Protein AF-A0A2X1MUH6-F1 (afdb_monomer)

Organism: Escherichia coli (NCBI:txid562)

Structure (mmCIF, N/CA/C/O backbone):
data_AF-A0A2X1MUH6-F1
#
_entry.id   AF-A0A2X1MUH6-F1
#
loop_
_atom_site.group_PDB
_atom_site.id
_atom_site.type_symbol
_atom_site.label_atom_id
_atom_site.label_alt_id
_atom_site.label_comp_id
_atom_site.label_asym_id
_atom_site.label_entity_id
_atom_site.label_seq_id
_atom_site.pdbx_PDB_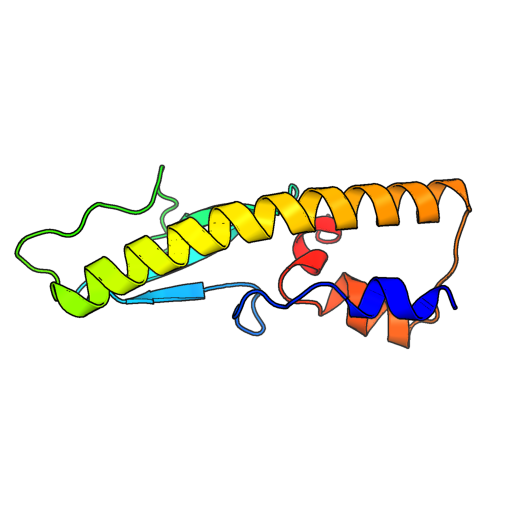ins_code
_atom_site.Cartn_x
_atom_site.Cartn_y
_atom_site.Cartn_z
_atom_site.occupancy
_atom_site.B_iso_or_equiv
_atom_site.auth_seq_id
_atom_site.auth_comp_id
_atom_site.auth_asym_id
_atom_site.auth_atom_id
_atom_site.pdbx_PDB_model_num
ATOM 1 N N . MET A 1 1 ? 24.404 -8.778 -13.607 1.00 47.47 1 MET A N 1
ATOM 2 C CA . MET A 1 1 ? 24.213 -8.003 -12.356 1.00 47.47 1 MET A CA 1
ATOM 3 C C . MET A 1 1 ? 22.968 -7.107 -12.367 1.00 47.47 1 MET A C 1
ATOM 5 O O . MET A 1 1 ? 22.488 -6.802 -11.290 1.00 47.47 1 MET A O 1
ATOM 9 N N . ALA A 1 2 ? 22.387 -6.754 -13.523 1.00 53.00 2 ALA A N 1
ATOM 10 C CA . ALA A 1 2 ? 21.232 -5.845 -13.596 1.00 53.00 2 ALA A CA 1
ATOM 11 C C . ALA A 1 2 ? 19.859 -6.472 -13.235 1.00 53.00 2 ALA A C 1
ATOM 13 O O . ALA A 1 2 ? 18.931 -5.751 -12.886 1.00 53.00 2 ALA A O 1
ATOM 14 N N . GLU A 1 3 ? 19.698 -7.799 -13.311 1.00 49.81 3 GLU A N 1
ATOM 15 C CA . GLU A 1 3 ? 18.456 -8.498 -12.906 1.00 49.81 3 GLU A CA 1
ATOM 16 C C . GLU A 1 3 ? 18.248 -8.541 -11.386 1.00 49.81 3 GLU A C 1
ATOM 18 O O . GLU A 1 3 ? 17.149 -8.817 -10.919 1.00 49.81 3 GLU A O 1
ATOM 23 N N . LEU A 1 4 ? 19.290 -8.270 -10.593 1.00 52.00 4 LEU A N 1
ATOM 24 C CA . LEU A 1 4 ? 19.183 -8.304 -9.135 1.00 52.00 4 LEU A CA 1
ATOM 25 C C . LEU A 1 4 ? 18.417 -7.092 -8.586 1.00 52.00 4 LEU A C 1
ATOM 27 O O . LEU A 1 4 ? 17.814 -7.181 -7.524 1.00 52.00 4 LEU A O 1
ATOM 31 N N . GLU A 1 5 ? 18.429 -5.968 -9.304 1.00 53.47 5 GLU A N 1
ATOM 32 C CA . GLU A 1 5 ? 17.824 -4.717 -8.842 1.00 53.47 5 GLU A CA 1
ATOM 33 C C . GLU A 1 5 ? 16.294 -4.755 -8.906 1.00 53.47 5 GLU A C 1
ATOM 35 O O . GLU A 1 5 ? 15.637 -4.276 -7.980 1.00 53.47 5 GLU A O 1
ATOM 40 N N . ASP A 1 6 ? 15.736 -5.405 -9.931 1.00 55.00 6 ASP 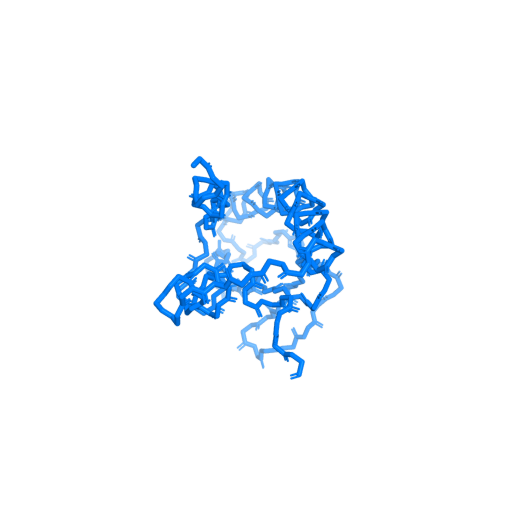A N 1
ATOM 41 C CA . ASP A 1 6 ? 14.287 -5.581 -10.107 1.00 55.00 6 ASP A CA 1
ATOM 42 C C . ASP A 1 6 ? 13.689 -6.539 -9.051 1.00 55.00 6 ASP A C 1
ATOM 44 O O . ASP A 1 6 ? 12.511 -6.447 -8.722 1.00 55.00 6 ASP A O 1
ATOM 48 N N . ARG A 1 7 ? 14.519 -7.395 -8.431 1.00 55.03 7 ARG A N 1
ATOM 49 C CA . ARG A 1 7 ? 14.129 -8.356 -7.377 1.00 55.03 7 ARG A CA 1
ATOM 50 C C . ARG A 1 7 ? 14.016 -7.750 -5.974 1.00 55.03 7 ARG A C 1
ATOM 52 O O . ARG A 1 7 ? 13.655 -8.460 -5.041 1.00 55.03 7 ARG A O 1
ATOM 59 N N . LEU A 1 8 ? 14.400 -6.485 -5.796 1.00 60.59 8 LEU A N 1
ATOM 60 C CA . LEU A 1 8 ? 14.574 -5.872 -4.471 1.00 60.59 8 LEU A CA 1
ATOM 61 C C . LEU A 1 8 ? 13.383 -5.042 -3.992 1.00 60.59 8 LEU A C 1
ATOM 63 O O . LEU A 1 8 ? 13.433 -4.541 -2.870 1.00 60.5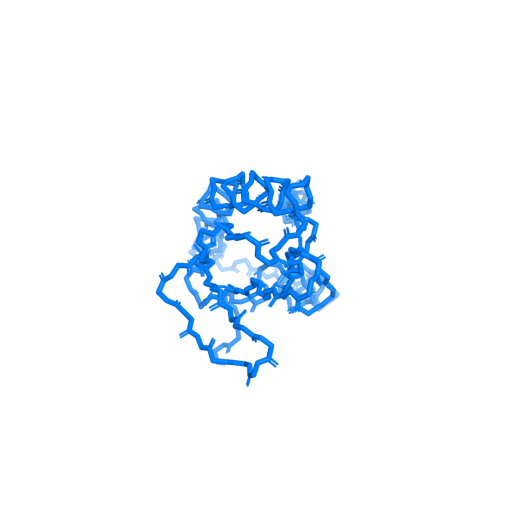9 8 LEU A O 1
ATOM 67 N N . ALA A 1 9 ? 12.345 -4.853 -4.808 1.00 64.06 9 ALA A N 1
ATOM 68 C CA . ALA A 1 9 ? 11.155 -4.158 -4.342 1.00 64.06 9 ALA A CA 1
ATOM 69 C C . ALA A 1 9 ? 10.384 -5.089 -3.387 1.00 64.06 9 ALA A C 1
ATOM 71 O O . ALA A 1 9 ? 9.936 -6.153 -3.811 1.00 64.06 9 ALA A O 1
ATOM 72 N N . PRO A 1 10 ? 10.259 -4.749 -2.092 1.00 72.94 10 PRO A N 1
ATOM 73 C CA . PRO A 1 10 ? 9.458 -5.554 -1.187 1.00 72.94 10 PRO A CA 1
ATOM 74 C C . PRO A 1 10 ? 7.978 -5.405 -1.554 1.00 72.94 10 PRO A C 1
ATOM 76 O O . PRO A 1 10 ? 7.528 -4.332 -1.966 1.00 72.94 10 PRO A O 1
ATOM 79 N N . ASP A 1 11 ? 7.210 -6.471 -1.351 1.00 76.12 11 ASP A N 1
ATOM 80 C CA . ASP A 1 11 ? 5.765 -6.505 -1.600 1.00 76.12 11 ASP A CA 1
ATOM 81 C C . ASP A 1 11 ? 4.954 -5.619 -0.638 1.00 76.12 11 ASP A C 1
ATOM 83 O O . ASP A 1 11 ? 3.770 -5.408 -0.864 1.00 76.12 11 ASP A O 1
ATOM 87 N N . LEU A 1 12 ? 5.578 -5.080 0.419 1.00 82.88 12 LEU A N 1
ATOM 88 C CA . LEU A 1 12 ? 4.951 -4.277 1.475 1.00 82.88 12 LEU A CA 1
ATOM 89 C C . LEU A 1 12 ? 3.830 -4.997 2.245 1.00 82.88 12 LEU A C 1
ATOM 91 O O . LEU A 1 12 ? 3.021 -4.355 2.925 1.00 82.88 12 LEU A O 1
ATOM 95 N N . GLY A 1 13 ? 3.805 -6.330 2.203 1.00 83.88 13 GLY A N 1
ATOM 96 C CA . GLY A 1 13 ? 2.708 -7.146 2.717 1.00 83.88 13 GLY A CA 1
ATOM 97 C C . GLY A 1 13 ? 1.388 -6.895 1.989 1.00 83.88 13 GLY A C 1
ATOM 98 O O . GLY A 1 13 ? 0.335 -7.017 2.611 1.00 83.88 13 GLY A O 1
ATOM 99 N N . LEU A 1 14 ? 1.451 -6.466 0.726 1.00 89.69 14 LEU A N 1
ATOM 100 C CA . LEU A 1 14 ? 0.294 -6.413 -0.158 1.00 89.69 14 LEU A CA 1
ATOM 101 C C . LEU A 1 14 ? -0.091 -7.828 -0.586 1.00 89.69 14 LEU A C 1
ATOM 103 O O . LEU A 1 14 ? 0.764 -8.700 -0.721 1.00 89.69 14 LEU A O 1
ATOM 107 N N . ASP A 1 15 ? -1.382 -8.036 -0.802 1.00 89.31 15 ASP A N 1
ATOM 108 C CA . ASP A 1 15 ? -1.893 -9.241 -1.440 1.00 89.31 15 ASP A CA 1
ATOM 109 C C . ASP A 1 15 ? -1.584 -9.259 -2.950 1.00 89.31 15 ASP A C 1
ATOM 111 O O . ASP A 1 15 ? -1.063 -8.294 -3.522 1.00 89.31 15 ASP A O 1
ATOM 115 N N . ASP A 1 16 ? -1.961 -10.346 -3.623 1.00 85.25 16 ASP A N 1
ATOM 116 C CA . ASP A 1 16 ? -1.773 -10.520 -5.071 1.00 85.25 16 ASP A CA 1
ATOM 117 C C . ASP A 1 16 ? -2.504 -9.449 -5.910 1.00 85.25 16 ASP A C 1
ATOM 119 O O . ASP A 1 16 ? -2.188 -9.218 -7.081 1.00 85.25 16 ASP A O 1
ATOM 123 N N . ASN A 1 17 ? -3.479 -8.745 -5.321 1.00 86.25 17 ASN A N 1
ATOM 124 C CA . ASN A 1 17 ? -4.178 -7.629 -5.954 1.00 86.25 17 ASN A CA 1
ATOM 125 C C . ASN A 1 17 ? -3.474 -6.279 -5.743 1.00 86.25 17 ASN A C 1
ATOM 127 O O . ASN A 1 17 ? -3.998 -5.253 -6.189 1.00 86.25 17 ASN A O 1
ATOM 131 N N . GLY A 1 18 ? -2.315 -6.252 -5.081 1.00 88.81 18 GLY A N 1
ATOM 132 C CA . GLY A 1 18 ? -1.610 -5.018 -4.742 1.00 88.81 18 GLY A CA 1
ATOM 133 C C . GLY A 1 18 ? -2.312 -4.215 -3.647 1.00 88.81 18 GLY A C 1
ATOM 134 O O . GLY A 1 18 ? -2.182 -2.990 -3.592 1.00 88.81 18 GLY A O 1
ATOM 135 N N . SER A 1 19 ? -3.105 -4.879 -2.803 1.00 92.69 19 SER A N 1
ATOM 136 C CA . SER A 1 19 ? -3.917 -4.237 -1.772 1.00 92.69 19 SER A CA 1
ATOM 137 C C . SER A 1 19 ? -3.562 -4.711 -0.364 1.00 92.69 19 SER A C 1
ATOM 139 O O . SER A 1 19 ? -2.988 -5.775 -0.163 1.00 92.69 19 SER A O 1
ATOM 141 N N . LEU A 1 20 ? -3.893 -3.896 0.640 1.00 95.81 20 LEU A N 1
ATOM 142 C CA . LEU A 1 20 ? -3.726 -4.239 2.054 1.00 95.81 20 LEU A CA 1
ATOM 143 C C . LEU A 1 20 ? -5.038 -4.034 2.804 1.00 95.81 20 LEU A C 1
ATOM 145 O O . LEU A 1 20 ? -5.580 -2.927 2.810 1.00 95.81 20 LEU A O 1
ATOM 149 N N . LEU A 1 21 ? -5.509 -5.074 3.491 1.00 96.62 21 LEU A N 1
ATOM 150 C CA . LEU A 1 21 ? -6.631 -4.966 4.415 1.00 96.62 21 LEU A CA 1
ATOM 151 C C . LEU A 1 21 ? -6.164 -4.406 5.765 1.00 96.62 21 LEU A C 1
ATOM 153 O O . LEU A 1 21 ? -5.233 -4.911 6.388 1.00 96.62 21 LEU A O 1
ATOM 157 N N . LEU A 1 22 ? -6.848 -3.366 6.222 1.00 97.50 22 LEU A N 1
ATOM 158 C CA . LEU A 1 22 ? -6.698 -2.756 7.533 1.00 97.50 22 LEU A CA 1
ATOM 159 C C . LEU A 1 22 ? -7.951 -3.064 8.349 1.00 97.50 22 LEU A C 1
ATOM 161 O O . LEU A 1 22 ? -9.027 -2.522 8.082 1.00 97.50 22 LEU A O 1
ATOM 165 N N . ASP A 1 23 ? -7.804 -3.946 9.331 1.00 96.75 23 ASP A N 1
ATOM 166 C CA . ASP A 1 23 ? -8.907 -4.413 10.164 1.00 96.75 23 ASP A CA 1
ATOM 167 C C . ASP A 1 23 ? -9.055 -3.539 11.416 1.00 96.75 23 ASP A C 1
ATOM 169 O O . ASP A 1 23 ? -8.117 -3.393 12.194 1.00 96.75 23 ASP A O 1
ATOM 173 N N . PHE A 1 24 ? -10.234 -2.947 11.606 1.00 97.69 24 PHE A N 1
ATOM 174 C CA . PHE A 1 24 ? -10.614 -2.220 12.822 1.00 97.69 24 PHE A CA 1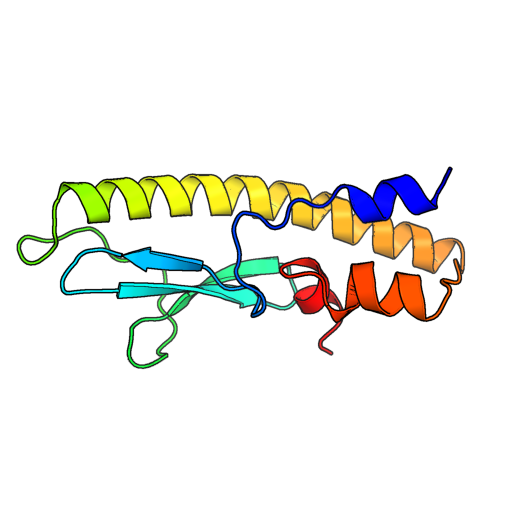
ATOM 175 C C . PHE A 1 24 ? -11.627 -3.037 13.651 1.00 97.69 24 PHE A C 1
ATOM 177 O O . PHE A 1 24 ? -12.179 -2.526 14.620 1.00 97.69 24 PHE A O 1
ATOM 184 N N . GLY A 1 25 ? -11.910 -4.291 13.281 1.00 95.31 25 GLY A N 1
ATOM 185 C CA . GLY A 1 25 ? -12.971 -5.126 13.839 1.00 95.31 25 GLY A CA 1
ATOM 186 C C . GLY A 1 25 ? -14.256 -5.007 13.008 1.00 95.31 25 GLY A C 1
ATOM 187 O O . GLY A 1 25 ? -14.333 -5.583 11.922 1.00 95.31 25 GLY A O 1
ATOM 188 N N . PRO A 1 26 ? -15.291 -4.280 13.473 1.00 94.38 26 PRO A N 1
ATOM 189 C CA . PRO A 1 26 ? -16.543 -4.134 12.724 1.00 94.38 26 PRO A CA 1
ATOM 190 C C . PRO A 1 26 ? -16.420 -3.236 11.489 1.00 94.38 26 PRO A C 1
ATOM 192 O O . PRO A 1 26 ? -17.293 -3.258 10.621 1.00 94.38 26 PRO A O 1
ATOM 195 N N . ARG A 1 27 ? -15.355 -2.435 11.401 1.00 96.00 27 ARG A N 1
ATOM 196 C CA . ARG A 1 27 ? -15.011 -1.648 10.217 1.00 96.00 27 ARG A CA 1
ATOM 197 C C . ARG A 1 27 ? -13.730 -2.198 9.615 1.00 96.00 27 ARG A C 1
ATOM 199 O O . ARG A 1 27 ? -12.821 -2.607 10.326 1.00 96.00 27 ARG A O 1
ATOM 206 N N . GLN A 1 28 ? -13.662 -2.187 8.294 1.00 96.62 28 GLN A N 1
ATOM 207 C CA . GLN A 1 28 ? -12.487 -2.614 7.551 1.00 96.62 28 GLN A CA 1
ATOM 208 C C . GLN A 1 28 ? -12.227 -1.631 6.421 1.00 96.62 28 GLN A C 1
ATOM 210 O O . GLN A 1 28 ? -13.155 -1.016 5.885 1.00 96.62 28 GLN A O 1
ATOM 215 N N . PHE A 1 29 ? -10.955 -1.474 6.078 1.00 97.75 29 PHE A N 1
ATOM 216 C CA . PHE A 1 29 ? -10.521 -0.574 5.022 1.00 97.75 29 PHE A CA 1
ATOM 217 C C . PHE A 1 29 ? -9.512 -1.265 4.129 1.00 97.75 29 PHE A C 1
ATOM 219 O O . PHE A 1 29 ? -8.652 -1.998 4.609 1.00 97.75 29 PHE A O 1
ATOM 226 N N . THR A 1 30 ? -9.574 -0.981 2.837 1.00 97.50 30 THR A N 1
ATOM 227 C CA . THR A 1 30 ? -8.612 -1.507 1.870 1.00 97.50 30 THR A CA 1
ATOM 228 C C . THR A 1 30 ? -7.718 -0.377 1.398 1.00 97.50 30 THR A C 1
ATOM 230 O O . THR A 1 30 ? -8.202 0.664 0.953 1.00 97.50 30 THR A O 1
ATOM 233 N N . VAL A 1 31 ? -6.408 -0.572 1.500 1.00 96.88 31 VAL A N 1
ATOM 234 C CA . VAL A 1 31 ? -5.414 0.306 0.883 1.00 96.88 31 VAL A CA 1
ATOM 235 C C . VAL A 1 31 ? -5.090 -0.225 -0.504 1.00 96.88 31 VAL A C 1
ATOM 237 O O . VAL A 1 31 ? -4.844 -1.418 -0.651 1.00 96.88 31 VAL A O 1
ATOM 240 N N . SER A 1 32 ? -5.039 0.661 -1.492 1.00 93.38 32 SER A N 1
ATOM 241 C CA . SER A 1 32 ? -4.541 0.377 -2.844 1.00 93.38 32 SER A CA 1
A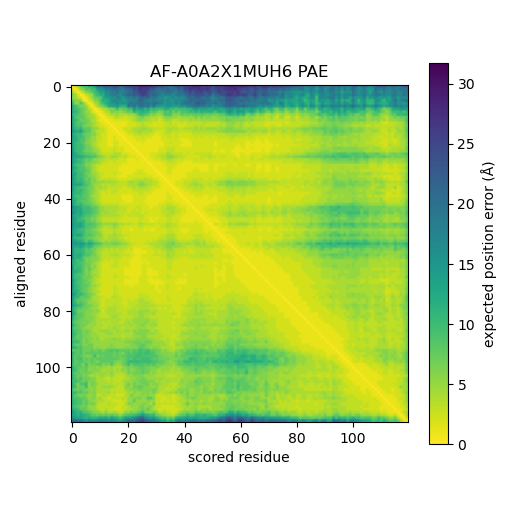TOM 242 C C . SER A 1 32 ? -3.711 1.567 -3.339 1.00 93.38 32 SER A C 1
ATOM 244 O O . SER A 1 32 ? -3.639 2.595 -2.661 1.00 93.38 32 SER A O 1
ATOM 246 N N . PHE A 1 33 ? -3.090 1.453 -4.512 1.00 92.81 33 PHE A N 1
ATOM 247 C CA . PHE A 1 33 ? -2.199 2.479 -5.061 1.00 92.81 33 PHE A CA 1
ATOM 248 C C . PHE A 1 33 ? -2.714 3.033 -6.383 1.00 92.81 33 PHE A C 1
ATOM 250 O O . PHE A 1 33 ? -3.385 2.336 -7.147 1.00 92.81 33 PHE A O 1
ATOM 257 N N . ASP A 1 34 ? -2.424 4.307 -6.629 1.00 90.31 34 ASP A N 1
ATOM 258 C CA . ASP A 1 34 ? -2.604 4.917 -7.945 1.00 90.31 34 ASP A CA 1
ATOM 259 C C . ASP A 1 34 ? -1.382 4.690 -8.848 1.00 90.31 34 ASP A C 1
ATOM 261 O O . ASP A 1 34 ? -0.379 4.102 -8.435 1.00 90.31 34 ASP A O 1
ATOM 265 N N . GLU A 1 35 ? -1.459 5.183 -10.081 1.00 85.12 35 GLU A N 1
ATOM 266 C CA . GLU A 1 35 ? -0.403 5.080 -11.090 1.00 85.12 35 GLU A CA 1
ATOM 267 C C . GLU A 1 35 ? 0.895 5.813 -10.717 1.00 85.12 35 GLU A C 1
ATOM 269 O O . GLU A 1 35 ? 1.927 5.635 -11.355 1.00 85.12 35 GLU A O 1
ATOM 274 N N . THR A 1 36 ? 0.873 6.619 -9.651 1.00 83.62 36 THR A N 1
ATOM 275 C CA . THR A 1 36 ? 2.057 7.280 -9.084 1.00 83.62 36 THR A CA 1
ATOM 276 C C . THR A 1 36 ? 2.583 6.575 -7.834 1.00 83.62 36 THR A C 1
ATOM 278 O O . THR A 1 36 ? 3.423 7.126 -7.117 1.00 83.62 36 THR A O 1
ATOM 281 N N . LEU A 1 37 ? 2.082 5.365 -7.553 1.00 87.69 37 LEU A N 1
ATOM 282 C CA . LEU A 1 37 ? 2.355 4.579 -6.349 1.00 87.69 37 LEU A CA 1
ATOM 283 C C . LEU A 1 37 ? 2.023 5.318 -5.049 1.00 87.69 37 LEU A C 1
ATOM 285 O O . LEU A 1 37 ? 2.608 5.045 -3.995 1.00 87.69 37 LEU A O 1
ATOM 289 N N . LYS A 1 38 ? 1.066 6.252 -5.086 1.00 89.44 38 LYS A N 1
ATOM 290 C CA . LYS A 1 38 ? 0.556 6.869 -3.862 1.00 89.44 38 LYS A CA 1
ATOM 291 C C . LYS A 1 38 ? -0.551 5.992 -3.283 1.00 89.44 38 LYS A C 1
ATOM 293 O O . LYS A 1 38 ? -1.530 5.707 -3.979 1.00 89.44 38 LYS A O 1
ATOM 298 N N . PRO A 1 39 ? -0.435 5.583 -2.009 1.00 93.75 39 PRO A N 1
ATOM 299 C CA . PRO A 1 39 ? -1.482 4.814 -1.361 1.00 93.75 39 PRO A CA 1
ATOM 300 C C . PRO A 1 39 ? -2.732 5.671 -1.154 1.00 93.75 39 PRO A C 1
ATOM 302 O O . PRO A 1 39 ? -2.654 6.848 -0.790 1.00 93.75 39 PRO A O 1
ATOM 305 N N . PHE A 1 40 ? -3.893 5.053 -1.321 1.00 95.00 40 PHE A N 1
ATOM 306 C CA . PHE A 1 40 ? -5.191 5.597 -0.953 1.00 95.00 40 PHE A CA 1
ATOM 307 C C . PHE A 1 40 ? -6.045 4.525 -0.282 1.00 95.00 40 PHE A C 1
ATOM 309 O O . PHE A 1 40 ? -5.805 3.331 -0.440 1.00 95.00 40 PHE A O 1
ATOM 316 N N . VAL A 1 41 ? -7.067 4.959 0.454 1.00 97.25 41 VAL A N 1
ATOM 317 C CA . VAL A 1 41 ? -7.924 4.072 1.248 1.00 97.25 41 VAL A CA 1
ATOM 318 C C . VAL A 1 41 ? -9.324 4.012 0.649 1.00 97.25 41 VAL A C 1
ATOM 320 O O . VAL A 1 41 ? -9.850 5.030 0.193 1.00 97.25 41 VAL A O 1
ATOM 323 N N . ARG A 1 42 ? -9.938 2.832 0.674 1.00 97.38 42 ARG A N 1
ATOM 324 C CA . ARG A 1 42 ? -11.357 2.606 0.403 1.00 97.38 42 ARG A CA 1
ATOM 325 C C . ARG A 1 42 ? -12.040 2.008 1.626 1.00 97.38 42 ARG A C 1
ATOM 327 O O . ARG A 1 42 ? -11.414 1.275 2.391 1.00 97.38 42 ARG A O 1
ATOM 334 N N . ASP A 1 43 ? -13.311 2.333 1.812 1.00 95.69 43 ASP A N 1
ATOM 335 C CA . ASP A 1 43 ? -14.164 1.599 2.747 1.00 95.69 43 ASP A CA 1
ATOM 336 C C . ASP A 1 43 ? -14.695 0.296 2.122 1.00 95.69 43 ASP A C 1
ATOM 338 O O . ASP A 1 43 ? -14.446 -0.004 0.952 1.00 95.69 43 ASP A O 1
ATOM 342 N N . VAL A 1 44 ? -15.464 -0.466 2.901 1.00 93.38 44 VAL A N 1
ATOM 343 C CA . VAL A 1 44 ? -16.088 -1.730 2.472 1.00 93.38 44 VAL A CA 1
ATOM 344 C C . VAL A 1 44 ? -17.062 -1.588 1.295 1.00 93.38 44 VAL A C 1
ATOM 346 O O . VAL A 1 44 ? -17.343 -2.575 0.625 1.00 93.38 44 VAL A O 1
ATOM 349 N N . SER A 1 45 ? -17.574 -0.382 1.018 1.00 92.94 45 SER A N 1
ATOM 350 C CA . SER A 1 45 ? -18.414 -0.116 -0.160 1.00 92.94 45 SER A CA 1
ATOM 351 C C . SER A 1 45 ? -17.591 0.115 -1.434 1.00 92.94 45 SER A C 1
ATOM 353 O O . SER A 1 45 ? -18.150 0.252 -2.519 1.00 92.94 45 SER A O 1
ATOM 355 N N . GLY A 1 46 ? -16.261 0.186 -1.309 1.00 92.50 46 GLY A N 1
ATOM 356 C CA . GLY A 1 46 ? -15.338 0.540 -2.385 1.00 92.50 46 GLY A CA 1
ATOM 357 C C . GLY A 1 46 ? -15.154 2.049 -2.567 1.00 92.50 46 GLY A C 1
ATOM 358 O O . GLY A 1 46 ? -14.402 2.474 -3.453 1.00 92.50 46 GLY A O 1
ATOM 359 N N . SER A 1 47 ? -15.786 2.878 -1.732 1.00 94.88 47 SER A N 1
ATOM 360 C CA . SER A 1 47 ? -15.710 4.337 -1.837 1.00 94.88 47 SER A CA 1
ATOM 361 C C . SER A 1 47 ? -14.333 4.839 -1.409 1.00 94.88 47 SER A C 1
ATOM 363 O O . SER A 1 47 ? -13.850 4.513 -0.325 1.00 94.88 47 SER A O 1
ATOM 365 N N . ARG A 1 48 ? -13.681 5.646 -2.260 1.00 95.69 48 ARG A N 1
ATOM 366 C CA . ARG A 1 48 ? -12.357 6.219 -1.964 1.00 95.69 48 ARG A CA 1
ATOM 367 C C . ARG A 1 48 ? -12.481 7.302 -0.894 1.00 95.69 48 ARG A C 1
ATOM 369 O O . ARG A 1 48 ? -13.249 8.251 -1.039 1.00 95.69 48 ARG A O 1
ATOM 376 N N . LEU A 1 49 ? -11.678 7.175 0.153 1.00 95.81 49 LEU A N 1
ATOM 377 C CA . LEU A 1 49 ? -11.614 8.101 1.276 1.00 95.81 49 LEU A CA 1
ATOM 378 C C . LEU A 1 49 ? -10.449 9.082 1.107 1.00 95.81 49 LEU A C 1
ATOM 380 O O . LEU A 1 49 ? -9.472 8.807 0.408 1.00 95.81 49 LEU A O 1
ATOM 384 N N . LYS A 1 50 ? -10.544 10.235 1.780 1.00 91.31 50 LYS A N 1
ATOM 385 C CA . LYS A 1 50 ? -9.469 11.244 1.789 1.00 91.31 50 LYS A CA 1
ATOM 386 C C . LYS A 1 50 ? -8.224 10.775 2.550 1.00 91.31 50 LYS A C 1
ATOM 388 O O . LYS A 1 50 ? -7.118 11.119 2.155 1.00 91.31 50 LYS A O 1
ATOM 393 N N . ASP A 1 51 ? -8.408 10.022 3.631 1.00 94.19 51 ASP A N 1
ATOM 394 C CA . ASP A 1 51 ? -7.349 9.349 4.393 1.00 94.19 51 ASP A CA 1
ATOM 395 C C . ASP A 1 51 ? -7.974 8.200 5.210 1.00 94.19 51 ASP A C 1
ATOM 397 O O . ASP A 1 51 ? -9.201 8.046 5.223 1.00 94.19 51 ASP A O 1
ATOM 401 N N . LEU A 1 52 ? -7.148 7.415 5.907 1.00 96.06 52 LEU A N 1
ATOM 402 C CA . LEU A 1 52 ? -7.612 6.398 6.850 1.00 96.06 52 LEU A CA 1
ATOM 403 C C . LEU A 1 52 ? -8.394 7.066 7.998 1.00 96.06 52 LEU A C 1
ATOM 405 O O . LEU A 1 52 ? -7.842 7.936 8.684 1.00 96.06 52 LEU A O 1
ATOM 409 N N . PRO A 1 53 ? -9.661 6.683 8.241 1.00 95.00 53 PRO A N 1
ATOM 410 C CA . PRO A 1 53 ? -10.424 7.211 9.363 1.00 95.00 53 PRO A CA 1
ATOM 411 C C . PRO A 1 53 ? -9.751 6.914 10.703 1.00 95.00 53 PRO A C 1
ATOM 413 O O . PRO A 1 53 ? -9.146 5.861 10.894 1.00 95.00 53 PRO A O 1
ATOM 416 N N . LYS A 1 54 ? -9.901 7.830 11.663 1.00 94.75 54 LYS A N 1
ATOM 417 C CA . LYS A 1 54 ? -9.445 7.579 13.033 1.00 94.75 54 LYS A CA 1
ATOM 418 C C . LYS A 1 54 ? -10.279 6.457 13.676 1.00 94.75 54 LYS A C 1
ATOM 420 O O . LYS A 1 54 ? -11.482 6.387 13.392 1.00 94.75 54 LYS A O 1
ATOM 425 N N . PRO A 1 55 ? -9.672 5.645 14.561 1.00 95.94 55 PRO A N 1
ATOM 426 C CA . PRO A 1 55 ? -10.411 4.717 15.407 1.00 95.94 55 PRO A CA 1
ATOM 427 C C . PRO A 1 55 ? -11.502 5.442 16.201 1.00 95.94 55 PRO A C 1
ATOM 429 O O . PRO A 1 55 ? -11.319 6.589 16.625 1.00 95.94 55 PRO A O 1
ATOM 432 N N . ASN A 1 56 ? -12.640 4.786 16.394 1.00 95.38 56 ASN A N 1
ATOM 433 C CA . ASN A 1 56 ? -13.756 5.285 17.188 1.00 95.38 56 ASN A CA 1
ATOM 434 C C . ASN A 1 56 ? -14.226 4.236 18.215 1.00 95.38 56 ASN A C 1
ATOM 436 O O . ASN A 1 56 ? -13.683 3.143 18.301 1.00 95.38 56 ASN A O 1
ATOM 440 N N . LYS A 1 57 ? -15.263 4.567 18.995 1.00 94.31 57 LYS A N 1
ATOM 441 C CA . LYS A 1 57 ? -15.766 3.710 20.086 1.00 94.31 57 LYS A CA 1
ATOM 442 C C . LYS A 1 57 ? -16.373 2.376 19.640 1.00 94.31 57 LYS A C 1
ATOM 444 O O . LYS A 1 57 ? -16.541 1.505 20.482 1.00 94.31 57 LYS A O 1
ATOM 449 N N . SER A 1 58 ? -16.785 2.250 18.378 1.00 94.50 58 SER A N 1
ATOM 450 C CA . SER A 1 58 ? -17.298 0.981 17.852 1.00 94.50 58 SER A CA 1
ATOM 451 C C . SER A 1 58 ? -16.187 0.057 17.366 1.00 94.50 58 SER A C 1
ATOM 453 O O . SER A 1 58 ? -16.453 -1.120 17.177 1.00 94.50 58 SER A O 1
ATOM 455 N N . ASP A 1 59 ? -14.977 0.572 17.154 1.00 96.44 59 ASP A N 1
ATOM 456 C CA . ASP A 1 59 ? -13.853 -0.207 16.645 1.00 96.44 59 ASP A CA 1
ATOM 457 C C . ASP A 1 59 ? -13.178 -1.013 17.770 1.00 96.44 59 ASP A C 1
ATOM 459 O O . ASP A 1 59 ? -13.215 -0.634 18.943 1.00 96.44 59 ASP A O 1
ATOM 463 N N . ASP A 1 60 ? -12.522 -2.114 17.406 1.00 97.81 60 ASP A N 1
ATOM 464 C CA . ASP A 1 60 ? -11.597 -2.812 18.298 1.00 97.81 60 ASP A CA 1
ATOM 465 C C . ASP A 1 60 ? -10.336 -1.955 18.468 1.00 97.81 60 ASP A C 1
ATOM 467 O O . ASP A 1 60 ? -9.609 -1.699 17.505 1.00 97.81 60 ASP A O 1
ATOM 471 N N . GLU A 1 61 ? -10.079 -1.495 19.694 1.00 95.44 61 GLU A N 1
ATOM 472 C CA . GLU A 1 61 ? -8.996 -0.554 19.991 1.00 95.44 61 GLU A CA 1
ATOM 473 C C . GLU A 1 61 ? -7.617 -1.090 19.588 1.00 95.44 61 GLU A C 1
ATOM 475 O O . GLU A 1 61 ? -6.802 -0.350 19.032 1.00 95.44 61 GLU A O 1
ATOM 480 N N . THR A 1 62 ? -7.354 -2.376 19.828 1.00 96.38 62 THR A N 1
ATOM 481 C CA . THR A 1 62 ? -6.046 -2.976 19.535 1.00 96.38 62 THR A CA 1
ATOM 482 C C . THR A 1 62 ? -5.849 -3.072 18.030 1.00 96.38 62 THR A C 1
ATOM 484 O O . THR A 1 62 ? -4.856 -2.572 17.501 1.00 96.38 62 THR A O 1
ATOM 487 N N . ARG A 1 63 ? -6.829 -3.646 17.321 1.00 97.25 63 ARG A N 1
ATOM 488 C CA . ARG A 1 63 ? -6.753 -3.821 15.864 1.00 97.25 63 ARG A CA 1
ATOM 489 C C . ARG A 1 63 ? -6.681 -2.487 15.134 1.00 97.25 63 ARG A C 1
ATOM 491 O O . ARG A 1 63 ? -5.860 -2.316 14.237 1.00 97.25 63 ARG A O 1
ATOM 498 N N . ALA A 1 64 ? -7.484 -1.514 15.557 1.00 97.19 64 ALA A N 1
ATOM 499 C CA . ALA A 1 64 ? -7.515 -0.198 14.940 1.00 97.19 64 ALA A CA 1
ATOM 500 C C . ALA A 1 64 ? -6.189 0.562 15.129 1.00 97.19 64 ALA A C 1
ATOM 502 O O . ALA A 1 64 ? -5.698 1.191 14.188 1.00 97.19 64 ALA A O 1
ATOM 503 N N . ASN A 1 65 ? -5.566 0.478 16.309 1.00 96.25 65 ASN A N 1
ATOM 504 C CA . ASN A 1 65 ? -4.251 1.079 16.549 1.00 96.25 65 ASN A CA 1
ATOM 505 C C . ASN A 1 65 ? -3.152 0.409 15.710 1.00 96.25 65 ASN A C 1
ATOM 507 O O . ASN A 1 65 ? -2.339 1.108 15.092 1.00 96.25 65 ASN A O 1
ATOM 511 N N . ASP A 1 66 ? -3.157 -0.921 15.622 1.00 96.50 66 ASP A N 1
ATOM 512 C CA . ASP A 1 66 ? -2.227 -1.673 14.774 1.00 96.50 66 ASP A CA 1
ATOM 513 C C . ASP A 1 66 ? -2.396 -1.314 13.296 1.00 96.50 66 ASP A C 1
ATOM 515 O O . ASP A 1 66 ? -1.413 -1.030 12.607 1.00 96.50 66 ASP A O 1
ATOM 519 N N . ALA A 1 67 ? -3.636 -1.223 12.817 1.00 96.94 67 ALA A N 1
ATOM 520 C CA . ALA A 1 67 ? -3.949 -0.833 11.450 1.00 96.94 67 ALA A CA 1
ATOM 521 C C . ALA A 1 67 ? -3.472 0.595 11.123 1.00 96.94 67 ALA A C 1
ATOM 523 O O . ALA A 1 67 ? -2.869 0.830 10.070 1.00 96.94 67 ALA A O 1
ATOM 524 N N . VAL A 1 68 ? -3.671 1.553 12.034 1.00 96.94 68 VAL A N 1
ATOM 525 C CA . VAL A 1 68 ? -3.169 2.930 11.879 1.00 96.94 68 VAL A CA 1
ATOM 526 C C . VAL A 1 68 ? -1.640 2.957 11.810 1.00 96.94 68 VAL A C 1
ATOM 528 O O . VAL A 1 68 ? -1.070 3.627 10.941 1.00 96.94 68 VAL A O 1
ATOM 531 N N . ASN A 1 69 ? -0.964 2.213 12.689 1.00 96.19 69 ASN A N 1
ATOM 532 C CA . ASN A 1 69 ? 0.495 2.111 12.690 1.00 96.19 69 ASN A CA 1
ATOM 533 C C . ASN A 1 69 ? 1.015 1.457 11.406 1.00 96.19 69 ASN A C 1
ATOM 535 O O . ASN A 1 69 ? 1.939 1.984 10.775 1.00 96.19 69 ASN A O 1
ATOM 539 N N . ARG A 1 70 ? 0.382 0.364 10.969 1.00 95.44 70 ARG A N 1
ATOM 540 C CA . ARG A 1 70 ? 0.715 -0.337 9.728 1.00 95.44 70 ARG A CA 1
ATOM 541 C C . ARG A 1 70 ? 0.584 0.584 8.524 1.00 95.44 70 ARG A C 1
ATOM 543 O O . ARG A 1 70 ? 1.510 0.670 7.723 1.00 95.44 70 ARG A O 1
ATOM 550 N N . TYR A 1 71 ? -0.513 1.328 8.426 1.00 96.12 71 TYR A N 1
ATOM 551 C CA . TYR A 1 71 ? -0.729 2.273 7.335 1.00 96.12 71 TYR A CA 1
ATOM 552 C C . TYR A 1 71 ? 0.284 3.427 7.339 1.00 96.12 71 TYR A C 1
ATOM 554 O O . TYR A 1 71 ? 0.753 3.856 6.283 1.00 96.12 71 TYR A O 1
ATOM 562 N N . LYS A 1 72 ? 0.682 3.923 8.516 1.00 94.75 72 LYS A N 1
ATOM 563 C CA . LYS A 1 72 ? 1.724 4.954 8.628 1.00 94.75 72 LYS A CA 1
ATOM 564 C C . LYS A 1 72 ? 3.077 4.461 8.110 1.00 94.75 72 LYS A C 1
ATOM 566 O O . LYS A 1 72 ? 3.741 5.201 7.382 1.00 94.75 72 LYS A O 1
ATOM 571 N N . LEU A 1 73 ? 3.475 3.241 8.476 1.00 93.19 73 LEU A N 1
ATOM 572 C CA . LEU A 1 73 ? 4.702 2.614 7.975 1.00 93.19 73 LEU A CA 1
ATOM 573 C C . LEU A 1 73 ? 4.614 2.380 6.465 1.00 93.19 73 LEU A C 1
ATOM 575 O O . LEU A 1 73 ? 5.487 2.840 5.734 1.00 93.19 73 LEU A O 1
ATOM 579 N N . LEU A 1 74 ? 3.496 1.820 5.995 1.00 93.50 74 LEU A N 1
ATOM 580 C CA . LEU A 1 74 ? 3.234 1.601 4.574 1.00 93.50 74 LEU A CA 1
ATOM 581 C C . LEU A 1 74 ? 3.405 2.887 3.758 1.00 93.50 74 LEU A C 1
ATOM 583 O O . LEU A 1 74 ? 4.092 2.874 2.745 1.00 93.50 74 LEU A O 1
ATOM 587 N N . LYS A 1 75 ? 2.844 4.021 4.207 1.00 92.44 75 LYS A N 1
ATOM 588 C CA . LYS A 1 75 ? 3.004 5.313 3.513 1.00 92.44 75 LYS A CA 1
ATOM 589 C C . LYS A 1 75 ? 4.470 5.727 3.362 1.00 92.44 75 LYS A C 1
ATOM 591 O O . LYS A 1 75 ? 4.846 6.281 2.328 1.00 92.44 75 LYS A O 1
ATOM 596 N N . LYS A 1 76 ? 5.293 5.496 4.388 1.00 90.38 76 LYS A N 1
ATOM 597 C CA . LYS A 1 76 ? 6.720 5.844 4.370 1.00 90.38 76 LYS A CA 1
ATOM 598 C C . LYS A 1 76 ? 7.499 4.929 3.426 1.00 90.38 76 LYS A C 1
ATOM 600 O O . LYS A 1 76 ? 8.291 5.421 2.615 1.00 90.38 76 LYS A O 1
ATOM 605 N N . ASP A 1 77 ? 7.251 3.630 3.519 1.00 89.69 77 ASP A N 1
ATOM 606 C CA . ASP A 1 77 ? 7.979 2.629 2.746 1.00 89.69 77 ASP A CA 1
ATOM 607 C C . ASP A 1 77 ? 7.581 2.709 1.269 1.00 89.69 77 ASP A C 1
ATOM 609 O O . ASP A 1 77 ? 8.454 2.821 0.410 1.00 89.69 77 ASP A O 1
ATOM 613 N N . ALA A 1 78 ? 6.280 2.818 0.973 1.00 89.38 78 ALA A N 1
ATOM 614 C CA . ALA A 1 78 ? 5.764 2.998 -0.383 1.00 89.38 78 ALA A CA 1
ATOM 615 C C . ALA A 1 78 ? 6.355 4.230 -1.070 1.00 89.38 78 ALA A C 1
ATOM 617 O O . ALA A 1 78 ? 6.802 4.133 -2.205 1.00 89.38 78 ALA A O 1
ATOM 618 N N . ARG A 1 79 ? 6.445 5.379 -0.383 1.00 87.44 79 ARG A N 1
ATOM 619 C CA . ARG A 1 79 ? 7.079 6.583 -0.947 1.00 87.44 79 ARG A CA 1
ATOM 620 C C . ARG A 1 79 ? 8.544 6.343 -1.317 1.00 87.44 79 ARG A C 1
ATOM 622 O O . ARG A 1 79 ? 9.006 6.822 -2.350 1.00 87.44 79 ARG A O 1
ATOM 629 N N . THR A 1 80 ? 9.271 5.640 -0.454 1.00 87.69 80 THR A N 1
ATOM 630 C CA . THR A 1 80 ? 10.697 5.357 -0.647 1.00 87.69 80 THR A CA 1
ATOM 631 C C . THR A 1 80 ? 10.908 4.402 -1.821 1.00 87.69 80 THR A C 1
ATOM 633 O O . THR A 1 80 ? 11.757 4.655 -2.673 1.00 87.69 80 THR A O 1
ATOM 636 N N . ILE A 1 81 ? 10.100 3.345 -1.900 1.00 85.88 81 ILE A N 1
ATOM 637 C CA . ILE A 1 81 ? 10.161 2.351 -2.976 1.00 85.88 81 ILE A CA 1
ATOM 638 C C . ILE A 1 81 ? 9.693 2.957 -4.295 1.00 85.88 81 ILE A C 1
ATOM 640 O O . ILE A 1 81 ? 10.350 2.760 -5.308 1.00 85.88 81 ILE A O 1
ATOM 644 N N . ALA A 1 82 ? 8.623 3.753 -4.291 1.00 86.00 82 ALA A N 1
ATOM 645 C CA . ALA A 1 82 ? 8.122 4.420 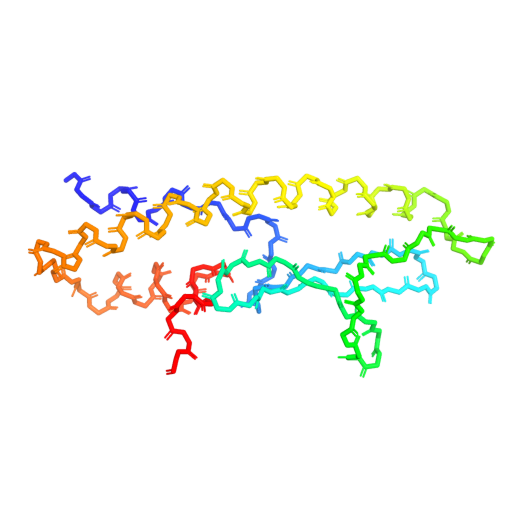-5.485 1.00 86.00 82 ALA A CA 1
ATOM 646 C C . ALA A 1 82 ? 9.198 5.283 -6.150 1.00 86.00 82 ALA A C 1
ATOM 648 O O . ALA A 1 82 ? 9.434 5.158 -7.348 1.00 86.00 82 ALA A O 1
ATOM 649 N N . ALA A 1 83 ? 9.907 6.100 -5.365 1.00 86.25 83 ALA A N 1
ATOM 650 C CA . ALA A 1 83 ? 10.999 6.919 -5.881 1.00 86.25 83 ALA A CA 1
ATOM 651 C C . ALA A 1 83 ? 12.116 6.068 -6.516 1.00 86.25 83 ALA A C 1
ATOM 653 O O . ALA A 1 83 ? 12.633 6.421 -7.573 1.00 86.25 83 ALA A O 1
ATOM 654 N N . GLN A 1 84 ? 12.462 4.933 -5.900 1.00 86.69 84 GLN A N 1
ATOM 655 C CA . GLN A 1 84 ? 13.475 4.018 -6.436 1.00 86.69 84 GLN A CA 1
ATOM 656 C C . GLN A 1 84 ? 13.006 3.336 -7.725 1.00 86.69 84 GLN A C 1
ATOM 658 O O . GLN A 1 84 ? 13.755 3.296 -8.698 1.00 86.69 84 GLN A O 1
ATOM 663 N N . GLN A 1 85 ? 11.774 2.825 -7.753 1.00 85.44 85 GLN A N 1
ATOM 664 C CA . GLN A 1 85 ? 11.236 2.099 -8.902 1.00 85.44 85 GLN A CA 1
ATOM 665 C C . GLN A 1 85 ? 11.022 3.014 -10.110 1.00 85.44 85 GLN A C 1
ATOM 667 O O . GLN A 1 85 ? 11.350 2.615 -11.225 1.00 85.44 85 GLN A O 1
ATOM 672 N N . VAL A 1 86 ? 10.571 4.255 -9.899 1.00 85.50 86 VAL A N 1
ATOM 673 C CA . VAL A 1 86 ? 10.467 5.251 -10.977 1.00 85.50 86 VAL A CA 1
ATOM 674 C C . VAL A 1 86 ? 11.850 5.562 -11.553 1.00 85.50 86 VAL A C 1
ATOM 676 O O . VAL A 1 86 ? 12.048 5.391 -12.751 1.00 85.50 86 VAL A O 1
ATOM 679 N N . ALA A 1 87 ? 12.837 5.901 -10.715 1.00 87.06 87 ALA A N 1
ATOM 680 C CA . ALA A 1 87 ? 14.190 6.218 -11.187 1.00 87.06 87 ALA A CA 1
ATOM 681 C C . ALA A 1 87 ? 14.857 5.046 -11.939 1.00 87.06 87 ALA A C 1
ATOM 683 O O . ALA A 1 87 ? 15.592 5.239 -12.915 1.00 87.06 87 ALA A O 1
ATOM 684 N N . ARG A 1 88 ? 14.592 3.808 -11.501 1.00 85.56 88 ARG A N 1
ATOM 685 C CA . ARG A 1 88 ? 15.059 2.586 -12.172 1.00 85.56 88 ARG A CA 1
ATOM 686 C C . ARG A 1 88 ? 14.412 2.409 -13.538 1.00 85.56 88 ARG A C 1
ATOM 688 O O . ARG A 1 88 ? 15.123 2.148 -14.508 1.00 85.56 88 ARG A O 1
ATOM 695 N N . LEU A 1 89 ? 13.093 2.575 -13.622 1.00 84.69 89 LEU A N 1
ATOM 696 C CA . LEU A 1 89 ? 12.363 2.455 -14.879 1.00 84.69 89 LEU A CA 1
ATOM 697 C C . LEU A 1 89 ? 12.798 3.538 -15.875 1.00 84.69 89 LEU A C 1
ATOM 699 O O . LEU A 1 89 ? 13.081 3.222 -17.029 1.00 84.69 89 LEU A O 1
ATOM 703 N N . GLU A 1 90 ? 12.956 4.781 -15.420 1.00 88.56 90 GLU A N 1
ATOM 704 C CA . GLU A 1 90 ? 13.488 5.887 -16.225 1.00 88.56 90 GLU A CA 1
ATOM 705 C C . GLU A 1 90 ? 14.886 5.569 -16.770 1.00 88.56 90 GLU A C 1
ATOM 707 O O . GLU A 1 90 ? 15.144 5.702 -17.967 1.00 88.56 90 GLU A O 1
ATOM 712 N N . SER A 1 91 ? 15.787 5.079 -15.914 1.00 89.62 91 SER A N 1
ATOM 713 C CA . SER A 1 91 ? 17.138 4.682 -16.328 1.00 89.62 91 SER A CA 1
ATOM 714 C C . SER A 1 91 ? 17.103 3.552 -17.362 1.00 89.62 91 SER A C 1
ATOM 716 O O . SER A 1 91 ? 17.822 3.595 -18.362 1.00 89.62 91 SER A O 1
ATOM 718 N N . ALA A 1 92 ? 16.235 2.558 -17.165 1.00 87.44 92 ALA A N 1
ATOM 719 C CA . ALA A 1 92 ? 16.049 1.455 -18.100 1.00 87.44 92 ALA A CA 1
ATOM 720 C C . ALA A 1 92 ? 15.508 1.931 -19.460 1.00 87.44 92 ALA A C 1
ATOM 722 O O . ALA A 1 92 ? 15.997 1.478 -20.497 1.00 87.44 92 ALA A O 1
ATOM 723 N N . MET A 1 93 ? 14.565 2.880 -19.470 1.00 88.94 93 MET A N 1
ATOM 724 C CA . MET A 1 93 ? 14.048 3.511 -20.690 1.00 88.94 93 MET A CA 1
ATOM 725 C C . MET A 1 93 ? 15.144 4.286 -21.432 1.00 88.94 93 MET A C 1
ATOM 727 O O . MET A 1 93 ? 15.339 4.073 -22.631 1.00 88.94 93 MET A O 1
ATOM 731 N N . CYS A 1 94 ? 15.912 5.120 -20.724 1.00 92.38 94 CYS A N 1
ATOM 732 C CA . CYS A 1 94 ? 17.034 5.877 -21.289 1.00 92.38 94 CYS A CA 1
ATOM 733 C C . CYS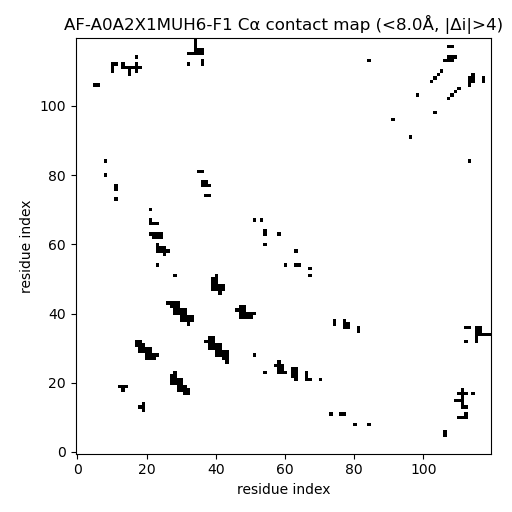 A 1 94 ? 18.093 4.961 -21.920 1.00 92.38 94 CYS A C 1
ATOM 735 O O . CYS A 1 94 ? 18.603 5.243 -23.005 1.00 92.38 94 CYS A O 1
ATOM 737 N N . LEU A 1 95 ? 18.384 3.830 -21.272 1.00 92.25 95 LEU A N 1
ATOM 738 C CA . LEU A 1 95 ? 19.330 2.823 -21.758 1.00 92.25 95 LEU A CA 1
ATOM 739 C C . LEU A 1 95 ? 18.723 1.851 -22.781 1.00 92.25 95 LEU A C 1
ATOM 741 O O . LEU A 1 95 ? 19.425 0.964 -23.265 1.00 92.25 95 LEU A O 1
ATOM 745 N N . ARG A 1 96 ? 17.432 1.996 -23.117 1.00 90.25 96 ARG A N 1
ATOM 746 C CA . ARG A 1 96 ? 16.675 1.085 -23.998 1.00 90.25 96 ARG A CA 1
ATOM 747 C C . ARG A 1 96 ? 16.827 -0.379 -23.583 1.00 90.25 96 ARG A C 1
ATOM 749 O O . ARG A 1 96 ? 16.977 -1.272 -24.425 1.00 90.25 96 ARG A O 1
ATOM 756 N N . ARG A 1 97 ? 16.830 -0.614 -22.271 1.00 86.25 97 ARG A N 1
ATOM 757 C CA . ARG A 1 97 ? 16.947 -1.944 -21.681 1.00 86.25 97 ARG A CA 1
ATOM 758 C C . ARG A 1 97 ? 15.796 -2.812 -22.183 1.00 86.25 97 ARG A C 1
ATOM 760 O O . ARG A 1 97 ? 14.653 -2.371 -22.252 1.00 86.25 97 ARG A O 1
ATOM 767 N N . ARG A 1 98 ? 16.115 -4.055 -22.539 1.00 86.44 98 ARG A N 1
ATOM 768 C CA . ARG A 1 98 ? 15.124 -5.079 -22.879 1.00 86.44 98 ARG A CA 1
ATOM 769 C C . ARG A 1 98 ? 15.048 -6.093 -21.747 1.00 86.44 98 ARG A C 1
ATOM 771 O O . ARG A 1 98 ? 16.068 -6.398 -21.130 1.00 86.44 98 ARG A O 1
ATOM 778 N N . TRP A 1 99 ? 13.858 -6.626 -21.518 1.00 84.69 99 TRP A N 1
ATOM 779 C CA . TRP A 1 99 ? 13.618 -7.732 -20.595 1.00 84.69 99 TRP A CA 1
ATOM 780 C C . TRP A 1 99 ? 13.225 -8.981 -21.383 1.00 84.69 99 TRP A C 1
ATOM 782 O O . TRP A 1 99 ? 12.671 -8.879 -22.481 1.00 84.69 99 TRP A O 1
ATOM 792 N N . SER A 1 100 ? 13.513 -10.160 -20.827 1.00 88.88 100 SER A N 1
ATOM 793 C CA . SER A 1 100 ? 12.811 -11.376 -21.240 1.00 88.88 100 SER A CA 1
ATOM 794 C C . SER A 1 100 ? 11.332 -11.255 -20.858 1.00 88.88 100 SER A C 1
ATOM 796 O O . SER A 1 100 ? 10.984 -10.510 -19.939 1.00 88.88 100 SER A O 1
ATOM 798 N N . LEU A 1 101 ? 10.462 -11.991 -21.553 1.00 88.12 101 LEU A N 1
ATOM 799 C CA . LEU A 1 101 ? 9.027 -11.993 -21.259 1.00 88.12 101 LEU A CA 1
ATOM 800 C C . LEU A 1 101 ? 8.746 -12.397 -19.803 1.00 88.12 101 LEU A C 1
ATOM 802 O O . LEU A 1 101 ? 7.990 -11.716 -19.122 1.00 88.12 101 LEU A O 1
ATOM 806 N N . GLU A 1 102 ? 9.410 -13.450 -19.324 1.00 87.81 102 GLU A N 1
ATOM 807 C CA . GLU A 1 102 ? 9.270 -13.969 -17.958 1.00 87.81 102 GLU A CA 1
ATOM 808 C C . GLU A 1 102 ? 9.622 -12.912 -16.901 1.00 87.81 102 GLU A C 1
ATOM 810 O O . GLU A 1 102 ? 8.824 -12.630 -16.012 1.00 87.81 102 GLU A O 1
ATOM 815 N N . ASN A 1 103 ? 10.775 -12.251 -17.040 1.00 85.25 103 ASN A N 1
ATOM 816 C CA . ASN A 1 103 ? 11.189 -11.211 -16.097 1.00 85.25 103 ASN A CA 1
ATOM 817 C C . ASN A 1 103 ? 10.279 -9.980 -16.163 1.00 85.25 103 ASN A C 1
ATOM 819 O O . ASN A 1 103 ? 10.032 -9.339 -15.144 1.00 85.25 103 ASN A O 1
ATOM 823 N N . PHE A 1 104 ? 9.785 -9.635 -17.355 1.00 84.88 104 PHE A N 1
ATOM 824 C CA . PHE A 1 104 ? 8.836 -8.538 -17.509 1.00 84.88 104 PHE A CA 1
ATOM 825 C C . PHE A 1 104 ? 7.519 -8.838 -16.785 1.00 84.88 104 PHE A C 1
ATOM 827 O O . PHE A 1 104 ? 7.017 -7.990 -16.049 1.00 84.88 104 PHE A O 1
ATOM 834 N N . GLN A 1 105 ? 6.987 -10.051 -16.939 1.00 86.69 105 GLN A N 1
ATOM 835 C CA . GLN A 1 105 ? 5.776 -10.472 -16.237 1.00 86.69 105 GLN A CA 1
ATOM 836 C C . GLN A 1 105 ? 5.987 -10.453 -14.722 1.00 86.69 105 GLN A C 1
ATOM 838 O O . GLN A 1 105 ? 5.270 -9.739 -14.023 1.00 86.69 105 GLN A O 1
ATOM 843 N N . LEU A 1 106 ? 7.029 -11.129 -14.238 1.00 84.12 106 LEU A N 1
ATOM 844 C CA . LEU A 1 106 ? 7.272 -11.302 -12.809 1.00 84.12 106 LEU A CA 1
ATOM 845 C C . LEU A 1 106 ? 7.551 -9.979 -12.078 1.00 84.12 106 LEU A C 1
ATOM 847 O O . LEU A 1 106 ? 7.024 -9.748 -10.992 1.00 84.12 106 LEU A O 1
ATOM 851 N N . PHE A 1 107 ? 8.376 -9.096 -12.653 1.00 82.75 107 PHE A N 1
ATOM 852 C CA . PHE A 1 107 ? 8.855 -7.903 -11.940 1.00 82.75 107 PHE A CA 1
ATOM 853 C C . PHE A 1 107 ? 8.088 -6.617 -12.257 1.00 82.75 107 PHE A C 1
ATOM 855 O O . PHE A 1 107 ? 8.181 -5.664 -11.482 1.00 82.75 107 PHE A O 1
ATOM 862 N N . LEU A 1 108 ? 7.338 -6.564 -13.365 1.00 83.38 108 LEU A N 1
ATOM 863 C CA . LEU A 1 108 ? 6.604 -5.358 -13.763 1.00 83.38 108 LEU A CA 1
ATOM 864 C C . LEU A 1 108 ? 5.088 -5.544 -13.816 1.00 83.38 108 LEU A C 1
ATOM 866 O O . LEU A 1 108 ? 4.383 -4.596 -13.484 1.00 83.38 108 LEU A O 1
ATOM 870 N N . VAL A 1 109 ? 4.578 -6.702 -14.241 1.00 86.69 109 VAL A N 1
ATOM 871 C CA . VAL A 1 109 ? 3.130 -6.901 -14.463 1.00 86.69 109 VAL A CA 1
ATOM 872 C C . VAL A 1 109 ? 2.447 -7.540 -13.256 1.00 86.69 109 VAL A C 1
ATOM 874 O O . VAL A 1 109 ? 1.381 -7.094 -12.843 1.00 86.69 109 VAL A O 1
ATOM 877 N N . GLU A 1 110 ? 3.057 -8.569 -12.675 1.00 86.31 110 GLU A N 1
ATOM 878 C CA . GLU A 1 110 ? 2.480 -9.343 -11.567 1.00 86.31 110 GLU A CA 1
ATOM 879 C C . GLU A 1 110 ? 2.902 -8.812 -10.195 1.00 86.31 110 GLU A C 1
ATOM 881 O O . GLU A 1 110 ? 2.274 -9.114 -9.184 1.00 86.31 110 GLU A O 1
ATOM 886 N N . HIS A 1 111 ? 3.939 -7.976 -10.146 1.00 85.75 111 HIS A N 1
ATOM 887 C CA . HIS A 1 111 ? 4.446 -7.440 -8.893 1.00 85.75 111 HIS A CA 1
ATOM 888 C C . HIS A 1 111 ? 3.364 -6.607 -8.165 1.00 85.75 111 HIS A C 1
ATOM 890 O O . HIS A 1 111 ? 2.919 -5.596 -8.720 1.00 85.75 111 HIS A O 1
ATOM 896 N N . PRO A 1 112 ? 3.034 -6.902 -6.885 1.00 84.56 112 PRO A N 1
ATOM 897 C CA . PRO A 1 112 ? 1.928 -6.271 -6.152 1.00 84.56 112 PRO A CA 1
ATOM 898 C C . PRO A 1 112 ? 1.932 -4.737 -6.176 1.00 84.56 112 PRO A C 1
ATOM 900 O O . PRO A 1 112 ? 0.905 -4.114 -6.414 1.00 84.56 112 PRO A O 1
ATOM 903 N N . LEU A 1 113 ? 3.103 -4.115 -5.990 1.00 84.62 113 LEU A N 1
ATOM 904 C CA . LEU A 1 113 ? 3.264 -2.659 -6.079 1.00 84.62 113 LEU A CA 1
ATOM 905 C C . LEU A 1 113 ? 3.584 -2.136 -7.497 1.00 84.62 113 LEU A C 1
ATOM 907 O O . LEU A 1 113 ? 2.923 -1.218 -7.971 1.00 84.62 113 LEU A O 1
ATOM 911 N N . VAL A 1 114 ? 4.606 -2.677 -8.177 1.00 86.69 114 VAL A N 1
ATOM 912 C CA . VAL A 1 114 ? 5.135 -2.114 -9.441 1.00 86.69 114 VAL A CA 1
ATOM 913 C C . VAL A 1 114 ? 4.117 -2.160 -10.580 1.00 86.69 114 VAL A C 1
ATOM 915 O O . VAL A 1 114 ? 4.125 -1.254 -11.410 1.00 86.69 114 VAL A O 1
ATOM 918 N N . ARG A 1 115 ? 3.186 -3.124 -10.578 1.00 87.50 115 ARG A N 1
ATOM 919 C CA . ARG A 1 115 ? 2.110 -3.219 -11.580 1.00 87.50 115 ARG A CA 1
ATOM 920 C C . ARG A 1 115 ? 1.301 -1.936 -11.745 1.00 87.50 115 ARG A C 1
ATOM 922 O O . ARG A 1 115 ? 0.809 -1.637 -12.826 1.00 87.50 115 ARG A O 1
ATOM 929 N N . HIS A 1 116 ? 1.183 -1.143 -10.683 1.00 85.00 116 HIS A N 1
ATOM 930 C CA . HIS A 1 116 ? 0.453 0.117 -10.730 1.00 85.00 116 HIS A CA 1
ATOM 931 C C . HIS A 1 116 ? 1.151 1.169 -11.613 1.00 85.00 116 HIS A C 1
ATOM 933 O O . HIS A 1 116 ? 0.467 2.022 -12.162 1.00 85.00 116 HIS A O 1
ATOM 939 N N . LEU A 1 117 ? 2.474 1.085 -11.822 1.00 82.31 117 LEU A N 1
ATOM 940 C CA . LEU A 1 117 ? 3.209 1.964 -12.748 1.00 82.31 117 LEU A CA 1
ATOM 941 C C . LEU A 1 117 ? 2.985 1.612 -14.226 1.00 82.31 117 LEU A C 1
ATOM 943 O O . LEU A 1 117 ? 3.253 2.437 -15.096 1.00 82.31 117 LEU A O 1
ATOM 947 N N . THR A 1 118 ? 2.565 0.381 -14.523 1.00 77.12 118 THR A N 1
ATOM 948 C CA . THR A 1 118 ? 2.483 -0.155 -1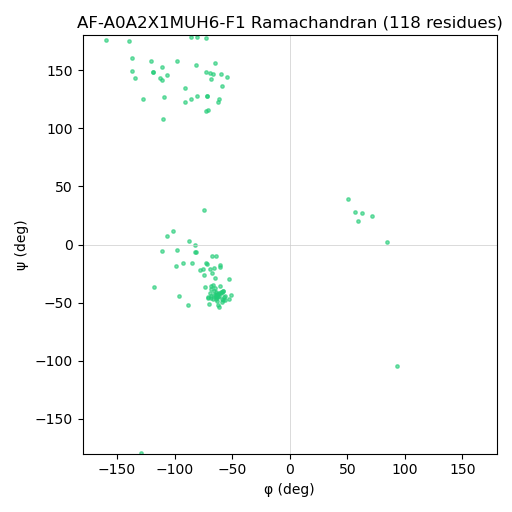5.892 1.00 77.12 118 THR A CA 1
ATOM 949 C C . THR A 1 118 ? 1.050 -0.367 -16.376 1.00 77.12 118 THR A C 1
ATOM 951 O O . THR A 1 118 ? 0.856 -0.665 -17.550 1.00 77.12 118 THR A O 1
ATOM 954 N N . ALA A 1 119 ? 0.053 -0.173 -15.509 1.00 66.69 119 ALA A N 1
ATOM 955 C CA . ALA A 1 119 ? -1.369 -0.403 -15.775 1.00 66.69 119 ALA A CA 1
ATOM 956 C C . ALA A 1 119 ? -2.052 0.662 -16.671 1.00 66.69 119 ALA A C 1
ATOM 958 O O . ALA A 1 119 ? -3.245 0.913 -16.503 1.00 66.69 119 ALA A O 1
ATOM 959 N N . VAL A 1 120 ? -1.308 1.301 -17.582 1.00 47.94 120 VAL A N 1
ATOM 960 C CA . VAL A 1 120 ? -1.801 2.374 -18.472 1.00 47.94 120 VAL A CA 1
ATOM 961 C C . VAL A 1 120 ? -2.677 1.832 -19.597 1.00 47.94 120 VAL A C 1
ATOM 963 O O . VAL A 1 120 ? -2.279 0.817 -20.212 1.00 47.94 120 VAL A O 1
#

InterPro domains:
  IPR025406 Domain of unknown function DUF4132 [PF13569] (46-118)

Radius of gyration: 16.35 Å; Cα contacts (8 Å, |Δi|>4): 152; chains: 1; bounding box: 43×25×44 Å

Secondary structure (DSSP, 8-state):
-THHHHTT---TT--TTS-EEEE-SS-EEEEEE-TT--EEEEETT-PEESSPPPP-TTS-HHHHHHHHHHHHHHHH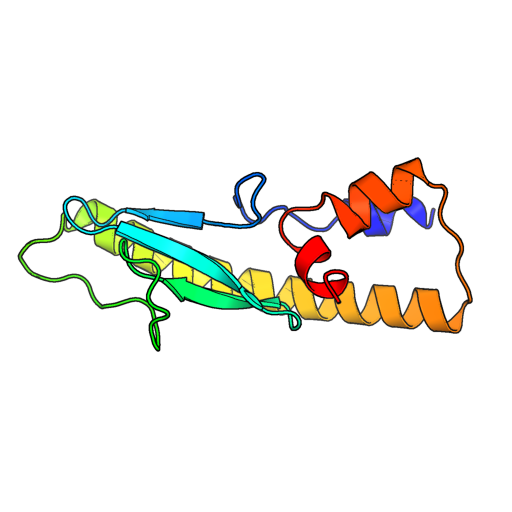HHHHHHHHHHHHHHHHHHTT----HHHHIIIIIS-TTTHHHH--

Mean predicted aligned error: 5.32 Å

Foldseek 3Di:
DLLVLLVPQDLLPADQQLWDWQAQDVWIKIWHAALLLQIWIATPVRDTDPHDDQRDPVTDPVSRVVSVVSVVVSRVSSVVSSVVLVVSVVVCVVVVPDDDPVSCCPRQCRRSRNNNNVVD

Nearest PDB structures (foldseek):
  4iqr-assembly1_A  TM=6.003E-01  e=9.392E+00  Homo sapiens
  3v7d-assembly1_B  TM=5.495E-01  e=6.219E+00  Saccharomyces cerevisiae S288C

pLDDT: mean 87.35, std 11.61, range [47.47, 97.81]

Solvent-accessible surface area (backbone atoms only — not comparable to full-atom values): 6863 Å² total; per-residue (Å²): 122,74,74,60,64,66,70,64,70,76,56,83,79,35,41,88,84,27,31,35,83,34,50,18,69,88,46,50,34,39,36,38,59,42,66,80,47,48,76,45,32,21,43,84,86,65,51,77,44,96,57,81,78,78,79,54,93,81,36,38,66,68,44,26,52,50,32,53,52,50,51,57,50,48,57,55,51,39,53,56,49,39,56,51,53,50,55,50,51,52,52,36,57,76,68,65,62,80,72,57,71,67,59,42,40,57,51,38,60,60,26,35,60,51,21,37,68,63,73,121

Sequence (120 aa):
MAELEDRLAPDLGLDDNGSLLLDFGPRQFTVSFDETLKPFVRDVSGSRLKDLPKPNKSDDETRANDAVNRYKLLKKDARTIAAQQVARLESAMCLRRRWSLENFQLFLVEHPLVRHLTAV